Protein AF-A0A2N2R012-F1 (afdb_monomer_lite)

Foldseek 3Di:
DPPDPPDPDPQVVQQVLQVQLQVLQVLQLVLCVVDVVRHDQLQAQFSFDQVSSQRSHPDRDDPVFKDKHWDDRDGLNDPVQAQPKTWIWIDGNDDDIDIHIHGGHD

Structure (mmCIF, N/CA/C/O backbone):
data_AF-A0A2N2R012-F1
#
_entry.id   AF-A0A2N2R012-F1
#
loop_
_atom_site.group_PDB
_atom_site.id
_atom_site.type_symbol
_atom_site.label_atom_id
_atom_site.label_alt_id
_atom_site.label_comp_id
_atom_site.label_asym_id
_atom_site.label_entity_id
_atom_site.label_seq_id
_atom_site.pdbx_PDB_ins_code
_atom_site.Cartn_x
_atom_site.Cartn_y
_atom_site.Cartn_z
_atom_site.occupancy
_atom_site.B_iso_or_equiv
_atom_site.auth_seq_id
_atom_site.auth_comp_id
_atom_site.auth_asym_id
_atom_site.auth_atom_id
_atom_site.pdbx_PDB_model_num
ATOM 1 N N . MET A 1 1 ? -0.037 -21.278 35.387 1.00 36.69 1 MET A N 1
ATOM 2 C CA . MET A 1 1 ? -1.156 -20.466 34.862 1.00 36.69 1 MET A CA 1
ATOM 3 C C . MET A 1 1 ? -0.604 -19.687 33.679 1.00 36.69 1 MET A C 1
ATOM 5 O O . MET A 1 1 ? 0.320 -18.911 33.877 1.00 36.69 1 MET A O 1
ATOM 9 N N . LYS A 1 2 ? -1.034 -19.991 32.447 1.00 49.03 2 LYS A N 1
ATOM 10 C CA . LYS A 1 2 ? -0.561 -19.279 31.250 1.00 49.03 2 LYS A CA 1
ATOM 11 C C . LYS A 1 2 ? -1.046 -17.835 31.356 1.00 49.03 2 LYS A C 1
ATOM 13 O O . LYS A 1 2 ? -2.252 -17.618 31.430 1.00 49.03 2 LYS A O 1
ATOM 18 N N . ALA A 1 3 ? -0.121 -16.881 31.420 1.00 51.38 3 ALA A N 1
ATOM 19 C CA . ALA A 1 3 ? -0.454 -15.468 31.346 1.00 51.38 3 ALA A CA 1
ATOM 20 C C . ALA A 1 3 ? -1.126 -15.225 29.990 1.00 51.38 3 ALA A C 1
ATOM 22 O O . ALA A 1 3 ? -0.485 -15.249 28.943 1.00 51.38 3 ALA A O 1
ATOM 23 N N . MET A 1 4 ? -2.449 -15.094 30.006 1.00 55.28 4 MET A N 1
ATOM 24 C CA . MET A 1 4 ? -3.214 -14.655 28.853 1.00 55.28 4 MET A CA 1
ATOM 25 C C . MET A 1 4 ? -2.757 -13.226 28.565 1.00 55.28 4 MET A C 1
ATOM 27 O O . MET A 1 4 ? -2.900 -12.356 29.423 1.00 55.28 4 MET A O 1
ATOM 31 N N . GLN A 1 5 ? -2.141 -13.016 27.402 1.00 53.22 5 GLN A N 1
ATOM 32 C CA . GLN A 1 5 ? -1.641 -11.729 26.922 1.00 53.22 5 GLN A CA 1
ATOM 33 C C . GLN A 1 5 ? -2.843 -10.800 26.692 1.00 53.22 5 GLN A C 1
ATOM 35 O O . GLN A 1 5 ? -3.412 -10.704 25.607 1.00 53.22 5 GLN A O 1
ATOM 40 N N . LYS A 1 6 ? -3.329 -10.217 27.786 1.00 52.47 6 LYS A N 1
ATOM 41 C CA . LYS A 1 6 ? -4.534 -9.404 27.852 1.00 52.47 6 LYS A CA 1
ATOM 42 C C . LYS A 1 6 ? -4.157 -7.997 27.397 1.00 52.47 6 LYS A C 1
ATOM 44 O O . LYS A 1 6 ? -3.727 -7.185 28.203 1.00 52.47 6 LYS A O 1
ATOM 49 N N . GLY A 1 7 ? -4.318 -7.735 26.105 1.00 53.44 7 GLY A N 1
ATOM 50 C CA . GLY A 1 7 ? -4.288 -6.377 25.568 1.00 53.44 7 GLY A CA 1
ATOM 51 C C . GLY A 1 7 ? -3.013 -6.034 24.816 1.00 53.44 7 GLY A C 1
ATOM 52 O O . GLY A 1 7 ? -2.209 -5.242 25.282 1.00 53.44 7 GLY A O 1
ATOM 53 N N . PHE A 1 8 ? -2.900 -6.548 23.593 1.00 54.03 8 PHE A N 1
ATOM 54 C CA . PHE A 1 8 ? -2.467 -5.664 22.518 1.00 54.03 8 PHE A CA 1
ATOM 55 C C . PHE A 1 8 ? -3.647 -4.715 22.292 1.00 54.03 8 PHE A C 1
ATOM 57 O O . PHE A 1 8 ? -4.731 -5.154 21.897 1.00 54.03 8 PHE A O 1
ATOM 64 N N . THR A 1 9 ? -3.529 -3.466 22.729 1.00 57.94 9 THR A N 1
ATOM 65 C CA . THR A 1 9 ? -4.665 -2.538 22.662 1.00 57.94 9 THR A CA 1
ATOM 66 C C . THR A 1 9 ? -5.005 -2.273 21.189 1.00 57.94 9 THR A C 1
ATOM 68 O O . THR A 1 9 ? -4.110 -2.213 20.352 1.00 57.94 9 THR A O 1
ATOM 71 N N . LEU A 1 10 ? -6.289 -2.138 20.821 1.00 55.44 10 LEU A N 1
ATOM 72 C CA . LEU A 1 10 ? -6.694 -1.930 19.412 1.00 55.44 10 LEU A CA 1
ATOM 73 C C . LEU A 1 10 ? -5.962 -0.749 18.734 1.00 55.44 10 LEU A C 1
ATOM 75 O O . LEU A 1 10 ? -5.772 -0.759 17.519 1.00 55.44 10 LEU A O 1
ATOM 79 N N . ILE A 1 11 ? -5.546 0.242 19.531 1.00 60.81 11 ILE A N 1
ATOM 80 C CA . ILE A 1 11 ? -4.770 1.414 19.106 1.00 60.81 11 ILE A CA 1
ATOM 81 C C . ILE A 1 11 ? -3.352 1.030 18.653 1.00 60.81 11 ILE A C 1
ATOM 83 O O . ILE A 1 11 ? -2.841 1.622 17.709 1.00 60.81 11 ILE A O 1
ATOM 87 N N . GLU A 1 12 ? -2.719 0.023 19.253 1.00 70.00 12 GLU A N 1
ATOM 88 C CA . GLU A 1 12 ? -1.401 -0.441 18.798 1.00 70.00 12 GLU A CA 1
ATOM 89 C C . GLU A 1 12 ? -1.501 -1.194 17.466 1.00 70.00 12 GLU A C 1
ATOM 91 O O . GLU A 1 12 ? -0.621 -1.078 16.613 1.00 70.00 12 GLU A O 1
ATOM 96 N N . LEU A 1 13 ? -2.608 -1.905 17.229 1.00 84.19 13 LEU A N 1
ATOM 97 C CA . LEU A 1 13 ? -2.760 -2.731 16.031 1.00 84.19 13 LEU A CA 1
ATOM 98 C C . LEU A 1 13 ? -2.969 -1.927 14.749 1.00 84.19 13 LEU A C 1
ATOM 100 O O . LEU A 1 13 ? -2.408 -2.287 13.718 1.00 84.19 13 LEU A O 1
ATOM 104 N N . VAL A 1 14 ? -3.710 -0.820 14.796 1.00 91.81 14 VAL A N 1
ATOM 105 C CA . VAL A 1 14 ? -3.914 0.024 13.605 1.00 91.81 14 VAL A CA 1
ATOM 106 C C . VAL A 1 14 ? -2.601 0.649 13.110 1.00 91.81 14 VAL A C 1
ATOM 108 O O . VAL A 1 14 ? -2.353 0.675 11.905 1.00 91.81 14 VAL A O 1
ATOM 111 N N . VAL A 1 15 ? -1.723 1.081 14.024 1.00 91.44 15 VAL A N 1
ATOM 112 C CA . VAL A 1 15 ? -0.413 1.655 13.674 1.00 91.44 15 VAL A CA 1
ATOM 113 C C . VAL A 1 15 ? 0.505 0.585 13.086 1.00 91.44 15 VAL A C 1
ATOM 115 O O . VAL A 1 15 ? 1.189 0.844 12.098 1.00 91.44 15 VAL A O 1
ATOM 118 N N . VAL A 1 16 ? 0.477 -0.636 13.628 1.00 91.88 16 VAL A N 1
ATOM 119 C CA . VAL A 1 16 ? 1.243 -1.770 13.084 1.00 91.88 16 VAL A CA 1
ATOM 120 C C . VAL A 1 16 ? 0.769 -2.141 11.681 1.00 91.88 16 VAL A C 1
ATOM 122 O O . VAL A 1 16 ? 1.600 -2.350 10.801 1.00 91.88 16 VAL A O 1
ATOM 125 N N . ILE A 1 17 ? -0.545 -2.170 11.441 1.00 94.12 17 ILE A N 1
ATOM 126 C CA . ILE A 1 17 ? -1.101 -2.432 10.107 1.00 94.12 17 ILE A CA 1
ATOM 127 C C . ILE A 1 17 ? -0.643 -1.349 9.121 1.00 94.12 17 ILE A C 1
ATOM 129 O O . ILE A 1 17 ? -0.123 -1.670 8.052 1.00 94.12 17 ILE A O 1
ATOM 133 N N . ALA A 1 18 ? -0.780 -0.070 9.484 1.00 95.88 18 ALA A N 1
ATOM 134 C CA . A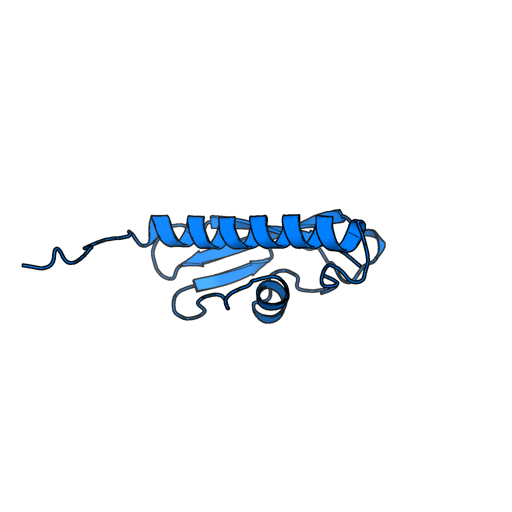LA A 1 18 ? -0.384 1.035 8.615 1.00 95.88 18 ALA A CA 1
ATOM 135 C C . ALA A 1 18 ? 1.132 1.060 8.331 1.00 95.88 18 ALA A C 1
ATOM 137 O O . ALA A 1 18 ? 1.563 1.286 7.195 1.00 95.88 18 ALA A O 1
ATOM 138 N N . GLY A 1 19 ? 1.951 0.769 9.346 1.00 95.94 19 GLY A N 1
ATOM 139 C CA . GLY A 1 19 ? 3.399 0.630 9.205 1.00 95.94 19 GLY A CA 1
ATOM 140 C C . GLY A 1 19 ? 3.794 -0.563 8.331 1.00 95.94 19 GLY A C 1
ATOM 141 O O . GLY A 1 19 ? 4.670 -0.433 7.477 1.00 95.94 19 GLY A O 1
ATOM 142 N N . GLY A 1 20 ? 3.107 -1.699 8.482 1.00 96.44 20 GLY A N 1
ATOM 143 C CA . GLY A 1 20 ? 3.300 -2.893 7.658 1.00 96.44 20 GLY A CA 1
ATOM 144 C C . GLY A 1 20 ? 3.033 -2.629 6.178 1.00 96.44 20 GLY A C 1
ATOM 145 O O . GLY A 1 20 ? 3.880 -2.946 5.345 1.00 96.44 20 GLY A O 1
ATOM 146 N N . ILE A 1 21 ? 1.917 -1.962 5.863 1.00 97.50 21 ILE A N 1
ATOM 147 C CA . ILE A 1 21 ? 1.583 -1.534 4.495 1.00 97.50 21 ILE A CA 1
ATOM 148 C C . ILE A 1 21 ? 2.685 -0.632 3.924 1.00 97.50 21 ILE A C 1
ATOM 150 O O . ILE A 1 21 ? 3.155 -0.851 2.808 1.00 97.50 21 ILE A O 1
ATOM 154 N N . SER A 1 22 ? 3.134 0.358 4.701 1.00 98.06 22 SER A N 1
ATOM 155 C CA . SER A 1 22 ? 4.142 1.323 4.241 1.00 98.06 22 SER A CA 1
ATOM 156 C C . SER A 1 22 ? 5.504 0.675 3.980 1.00 98.06 22 SER A C 1
ATOM 158 O O . SER A 1 22 ? 6.181 0.983 2.995 1.00 98.06 22 SER A O 1
ATOM 160 N N . SER A 1 23 ? 5.890 -0.268 4.840 1.00 97.88 23 SER A N 1
ATOM 161 C CA . SER A 1 23 ? 7.100 -1.071 4.675 1.00 97.88 23 SER A CA 1
ATOM 162 C C . SER A 1 23 ? 7.016 -1.945 3.422 1.00 97.88 23 SER A C 1
ATOM 164 O O . SER A 1 23 ? 7.901 -1.883 2.568 1.00 97.88 23 SER A O 1
ATOM 166 N N . ALA A 1 24 ? 5.914 -2.685 3.256 1.00 97.69 24 ALA A N 1
ATOM 167 C CA . ALA A 1 24 ? 5.678 -3.532 2.091 1.00 97.69 24 ALA A CA 1
ATOM 168 C C . ALA A 1 24 ? 5.745 -2.736 0.781 1.00 97.69 24 ALA A C 1
ATOM 170 O O . ALA A 1 24 ? 6.423 -3.151 -0.158 1.00 97.69 24 ALA A O 1
ATOM 171 N N . ALA A 1 25 ? 5.125 -1.555 0.736 1.00 97.75 25 ALA A N 1
ATOM 172 C CA . ALA A 1 25 ? 5.154 -0.695 -0.440 1.00 97.75 25 ALA A CA 1
ATOM 173 C C . ALA A 1 25 ? 6.563 -0.188 -0.770 1.00 97.75 25 ALA A C 1
ATOM 175 O O . ALA A 1 25 ? 6.967 -0.196 -1.932 1.00 97.75 25 ALA A O 1
ATOM 176 N N . THR A 1 26 ? 7.333 0.207 0.247 1.00 97.81 26 THR A N 1
ATOM 177 C CA . THR A 1 26 ? 8.709 0.690 0.064 1.00 97.81 26 THR A CA 1
ATOM 178 C C . THR A 1 26 ? 9.623 -0.421 -0.450 1.00 97.81 26 THR A C 1
ATOM 180 O O . THR A 1 26 ? 10.380 -0.216 -1.401 1.00 97.81 26 THR A O 1
ATOM 183 N N . VAL A 1 27 ? 9.520 -1.618 0.137 1.00 97.31 27 VAL A N 1
ATOM 184 C CA . VAL A 1 27 ? 10.277 -2.798 -0.300 1.00 97.31 27 VAL A CA 1
ATOM 185 C C . VAL A 1 27 ? 9.878 -3.199 -1.719 1.00 97.31 27 VAL A C 1
ATOM 187 O O . VAL A 1 27 ? 10.757 -3.435 -2.547 1.00 97.31 27 VAL A O 1
ATOM 190 N N . ASN A 1 28 ? 8.578 -3.219 -2.031 1.00 97.50 28 ASN A N 1
ATOM 191 C CA . ASN A 1 28 ? 8.083 -3.543 -3.367 1.00 97.50 28 ASN A CA 1
ATOM 192 C C . ASN A 1 28 ? 8.598 -2.557 -4.421 1.00 97.50 28 ASN A C 1
ATOM 194 O O . ASN A 1 28 ? 9.108 -2.983 -5.456 1.00 97.50 28 ASN A O 1
ATOM 198 N N . TYR A 1 29 ? 8.524 -1.252 -4.138 1.00 97.50 29 TYR A N 1
ATOM 199 C CA . TYR A 1 29 ? 9.059 -0.213 -5.016 1.00 97.50 29 TYR A CA 1
ATOM 200 C C . TYR A 1 29 ? 10.552 -0.431 -5.271 1.00 97.50 29 TYR A C 1
ATOM 202 O O . TYR A 1 29 ? 10.964 -0.570 -6.420 1.00 97.50 29 TYR A O 1
ATOM 210 N N . ALA A 1 30 ? 11.362 -0.541 -4.213 1.00 97.44 30 ALA A N 1
ATOM 211 C CA . ALA A 1 30 ? 12.803 -0.740 -4.346 1.00 97.44 30 ALA A CA 1
ATOM 212 C C . ALA A 1 30 ? 13.141 -2.004 -5.155 1.00 97.44 30 ALA A C 1
ATOM 214 O O . ALA A 1 30 ? 13.976 -1.960 -6.060 1.00 97.44 30 ALA A O 1
ATOM 215 N N . ALA A 1 31 ? 12.456 -3.117 -4.878 1.00 97.50 31 ALA A N 1
ATOM 216 C CA . ALA A 1 31 ? 12.667 -4.373 -5.583 1.00 97.50 31 ALA A CA 1
ATOM 217 C C . ALA A 1 31 ? 12.284 -4.267 -7.068 1.00 97.50 31 ALA A C 1
ATOM 219 O O . ALA A 1 31 ? 13.068 -4.653 -7.934 1.00 97.50 31 ALA A O 1
ATOM 220 N N . ARG A 1 32 ? 11.123 -3.677 -7.375 1.00 96.62 32 ARG A N 1
ATOM 221 C CA . ARG A 1 32 ? 10.642 -3.473 -8.747 1.00 96.62 32 ARG A CA 1
ATOM 222 C C . ARG A 1 32 ? 11.542 -2.522 -9.542 1.00 96.62 32 ARG A C 1
ATOM 224 O O . ARG A 1 32 ? 11.805 -2.780 -10.714 1.00 96.62 32 ARG A O 1
ATOM 231 N N . LYS A 1 33 ? 12.060 -1.453 -8.922 1.00 95.56 33 LYS A N 1
ATOM 232 C CA . LYS A 1 33 ? 13.015 -0.538 -9.575 1.00 95.56 33 LYS A CA 1
ATOM 233 C C . LYS A 1 33 ? 14.374 -1.188 -9.821 1.00 95.56 33 LYS A C 1
ATOM 235 O O . LYS A 1 33 ? 15.001 -0.875 -10.827 1.00 95.56 33 LYS A O 1
ATOM 240 N N . ALA A 1 34 ? 14.816 -2.096 -8.949 1.00 96.94 34 ALA A N 1
ATOM 241 C CA . ALA A 1 34 ? 16.019 -2.887 -9.196 1.00 96.94 34 ALA A CA 1
ATOM 242 C C . ALA A 1 34 ? 15.822 -3.862 -10.370 1.00 96.94 34 ALA A C 1
ATOM 244 O O . ALA A 1 34 ? 16.720 -4.050 -11.187 1.00 96.94 34 ALA A O 1
ATOM 245 N N . SER A 1 35 ? 14.643 -4.481 -10.471 1.00 95.69 35 SER A N 1
ATOM 246 C CA . SER A 1 35 ? 14.229 -5.276 -11.626 1.00 95.69 35 SER A CA 1
ATOM 247 C C . SER A 1 35 ? 12.716 -5.459 -11.640 1.00 95.69 35 SER A C 1
ATOM 249 O O . SER A 1 35 ? 12.123 -5.835 -10.627 1.00 95.69 35 SER A O 1
ATOM 251 N N . SER A 1 36 ? 12.099 -5.345 -12.818 1.00 92.62 36 SER A N 1
ATOM 252 C CA . SER A 1 36 ? 10.666 -5.603 -13.002 1.00 92.62 36 SER A CA 1
ATOM 253 C C . SER A 1 36 ? 10.240 -7.028 -12.605 1.00 92.62 36 SER A C 1
ATOM 255 O O . SER A 1 36 ? 9.062 -7.287 -12.412 1.00 92.62 36 SER A O 1
ATOM 257 N N . SER A 1 37 ? 11.179 -7.960 -12.423 1.00 94.75 37 SER A N 1
ATOM 258 C CA . SER A 1 37 ? 10.914 -9.333 -11.966 1.00 94.75 37 SER A CA 1
ATOM 259 C C . SER A 1 37 ? 10.945 -9.532 -10.443 1.00 94.75 37 SER A C 1
ATOM 261 O O . SER A 1 37 ? 10.606 -10.613 -9.966 1.00 94.75 37 SER A O 1
ATOM 263 N N . LYS A 1 38 ? 11.392 -8.534 -9.668 1.00 94.25 38 LYS A N 1
ATOM 264 C CA . LYS A 1 38 ? 11.634 -8.661 -8.217 1.00 94.25 38 LYS A CA 1
ATOM 265 C C . LYS A 1 38 ? 10.566 -7.999 -7.348 1.00 94.25 38 LYS A C 1
ATOM 267 O O . LYS A 1 38 ? 10.585 -8.183 -6.137 1.00 94.25 38 LYS A O 1
ATOM 272 N N . GLY A 1 39 ? 9.637 -7.276 -7.962 1.00 94.44 39 GLY A N 1
ATOM 273 C CA . GLY A 1 39 ? 8.478 -6.691 -7.302 1.00 94.44 39 GLY A CA 1
ATOM 274 C C . GLY A 1 39 ? 7.242 -6.762 -8.188 1.00 94.44 39 GLY A C 1
ATOM 275 O O . GLY A 1 39 ? 7.313 -7.085 -9.379 1.00 94.44 39 GLY A O 1
ATOM 276 N N . VAL A 1 40 ? 6.106 -6.436 -7.595 1.00 95.94 40 VAL A N 1
ATOM 277 C CA . VAL A 1 40 ? 4.798 -6.377 -8.239 1.00 95.94 40 VAL A CA 1
ATOM 278 C C . VAL A 1 40 ? 4.581 -4.969 -8.788 1.00 95.94 40 VAL A C 1
ATOM 280 O O . VAL A 1 40 ? 4.924 -3.985 -8.131 1.00 95.94 40 VAL A O 1
ATOM 283 N N . ALA A 1 41 ? 4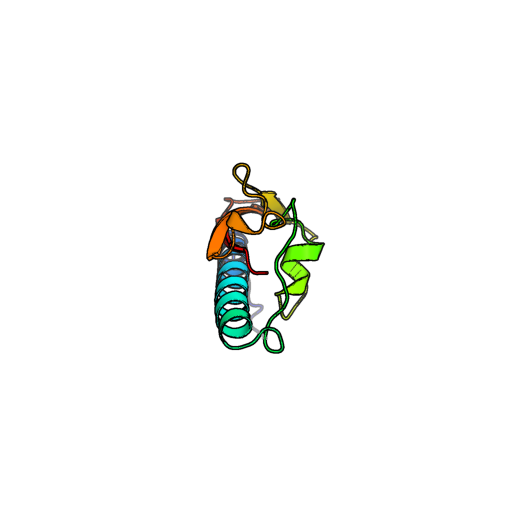.028 -4.865 -9.998 1.00 96.31 41 ALA A N 1
ATOM 284 C CA . ALA A 1 41 ? 3.545 -3.584 -10.505 1.00 96.31 41 ALA A CA 1
ATOM 285 C C . ALA A 1 41 ? 2.400 -3.102 -9.607 1.00 96.31 41 ALA A C 1
ATOM 287 O O . ALA A 1 41 ? 1.404 -3.800 -9.438 1.00 96.31 41 ALA A O 1
ATOM 288 N N . TYR A 1 42 ? 2.551 -1.921 -9.025 1.00 96.62 42 TYR A N 1
ATOM 289 C CA . TYR A 1 42 ? 1.534 -1.267 -8.219 1.00 96.62 42 TYR A CA 1
ATOM 290 C C . TYR A 1 42 ? 0.891 -0.153 -9.042 1.00 96.62 42 TYR A C 1
ATOM 292 O O . TYR A 1 42 ? 1.230 1.021 -8.890 1.00 96.62 42 TYR A O 1
ATOM 300 N N . ASN A 1 43 ? 0.004 -0.549 -9.959 1.00 95.50 43 ASN A N 1
ATOM 301 C CA . ASN A 1 43 ? -0.531 0.287 -11.035 1.00 95.50 43 ASN A CA 1
ATOM 302 C C . ASN A 1 43 ? -2.072 0.366 -11.045 1.00 95.50 43 ASN A C 1
ATOM 304 O O . ASN A 1 43 ? -2.716 0.176 -12.074 1.00 95.50 43 ASN A O 1
ATOM 308 N N . SER A 1 44 ? -2.674 0.648 -9.888 1.00 95.56 44 SER A N 1
ATOM 309 C CA . SER A 1 44 ? -4.134 0.750 -9.733 1.00 95.56 44 SER A CA 1
ATOM 310 C C . SER A 1 44 ? -4.616 2.195 -9.616 1.00 95.56 44 SER A C 1
ATOM 312 O O . SER A 1 44 ? -3.951 3.028 -8.997 1.00 95.56 44 SER A O 1
ATOM 314 N N . ALA A 1 45 ? -5.811 2.468 -10.147 1.00 95.25 45 ALA A N 1
ATOM 315 C CA . ALA A 1 45 ? -6.521 3.733 -9.950 1.00 95.25 45 ALA A CA 1
ATOM 316 C C . ALA A 1 45 ? -7.047 3.920 -8.521 1.00 95.25 45 ALA A C 1
ATOM 318 O O . ALA A 1 45 ? -7.316 5.041 -8.100 1.00 95.25 45 ALA A O 1
ATOM 319 N N . THR A 1 46 ? -7.142 2.831 -7.754 1.00 95.19 46 THR A N 1
ATOM 320 C CA . THR A 1 46 ? -7.544 2.836 -6.344 1.00 95.19 46 THR A CA 1
ATOM 321 C C . THR A 1 46 ? -6.475 2.148 -5.491 1.00 95.19 46 THR A C 1
ATOM 323 O O . THR A 1 46 ? -6.707 1.057 -4.963 1.00 95.19 46 THR A O 1
ATOM 326 N N . PRO A 1 47 ? -5.286 2.759 -5.326 1.00 95.50 47 PRO A N 1
ATOM 327 C CA . PRO A 1 47 ? -4.122 2.142 -4.683 1.00 95.50 47 PRO A CA 1
ATOM 328 C C . PRO A 1 47 ? -4.312 1.744 -3.214 1.00 95.50 47 PRO A C 1
ATOM 330 O O . PRO A 1 47 ? -3.450 1.073 -2.662 1.00 95.50 47 PRO A O 1
ATOM 333 N N . CYS A 1 48 ? -5.400 2.141 -2.558 1.00 96.88 48 CYS A N 1
ATOM 334 C CA . CYS A 1 48 ? -5.700 1.756 -1.176 1.00 96.88 48 CYS A CA 1
ATOM 335 C C . CYS A 1 48 ? -6.798 0.687 -1.068 1.00 96.88 48 CYS A C 1
ATOM 337 O O . CYS A 1 48 ? -7.280 0.415 0.032 1.00 96.88 48 CYS A O 1
ATOM 339 N N . GLY A 1 49 ? -7.207 0.093 -2.195 1.00 95.00 49 GLY A N 1
ATOM 340 C CA . GLY A 1 49 ? -8.090 -1.068 -2.212 1.00 95.00 49 GLY A CA 1
ATOM 341 C C . GLY A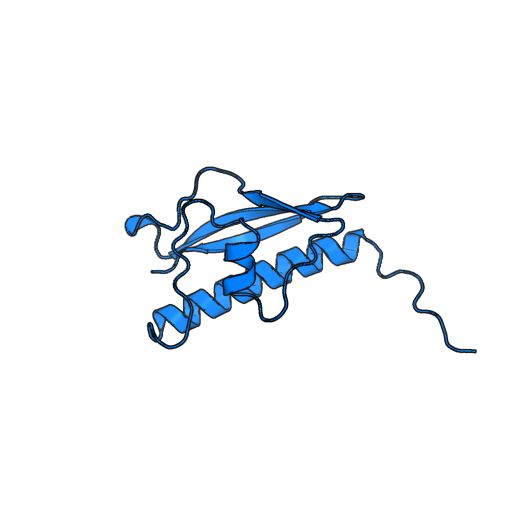 1 49 ? -7.428 -2.276 -1.548 1.00 95.00 49 GLY A C 1
ATOM 342 O O . GLY A 1 49 ? -6.222 -2.481 -1.661 1.00 95.00 49 GLY A O 1
ATOM 343 N N . THR A 1 50 ? -8.209 -3.097 -0.848 1.00 94.31 50 THR A N 1
ATOM 344 C CA . THR A 1 50 ? -7.685 -4.269 -0.127 1.00 94.31 50 THR A CA 1
ATOM 345 C C . THR A 1 50 ? -7.040 -5.290 -1.055 1.00 94.31 50 THR A C 1
ATOM 347 O O . THR A 1 50 ? -6.023 -5.865 -0.685 1.00 94.31 50 THR A O 1
ATOM 350 N N . THR A 1 51 ? -7.588 -5.499 -2.253 1.00 94.31 51 THR A N 1
ATOM 351 C CA . THR A 1 51 ? -6.988 -6.358 -3.288 1.00 94.31 51 THR A CA 1
ATOM 352 C C . THR A 1 51 ? -5.571 -5.893 -3.627 1.00 94.31 51 THR A C 1
ATOM 354 O O . THR A 1 51 ? -4.635 -6.691 -3.623 1.00 94.31 51 THR A O 1
ATOM 357 N N . GLU A 1 52 ? -5.401 -4.585 -3.795 1.00 95.88 52 GLU A N 1
ATOM 358 C CA . GLU A 1 52 ? -4.151 -3.989 -4.250 1.00 95.88 52 GLU A CA 1
ATOM 359 C C . GLU A 1 52 ? -3.131 -4.008 -3.130 1.00 95.88 52 GLU A C 1
ATOM 361 O O . GLU A 1 52 ? -2.021 -4.499 -3.314 1.00 95.88 52 GLU A O 1
ATOM 366 N N . LEU A 1 53 ? -3.535 -3.586 -1.933 1.00 96.38 53 LEU A N 1
ATOM 367 C CA . LEU A 1 53 ? -2.698 -3.671 -0.746 1.00 96.38 53 LEU A CA 1
ATO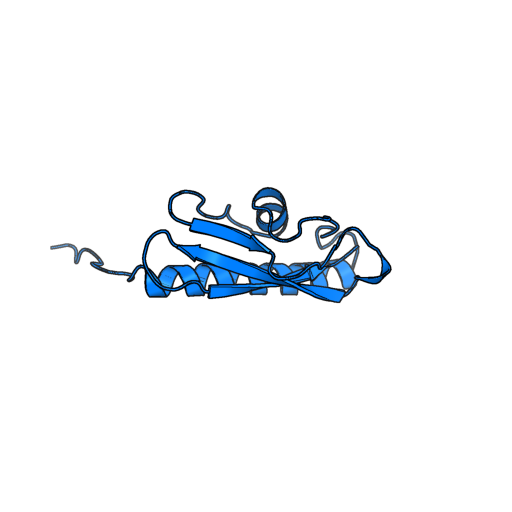M 368 C C . LEU A 1 53 ? -2.251 -5.118 -0.491 1.00 96.38 53 LEU A C 1
ATOM 370 O O . LEU A 1 53 ? -1.082 -5.360 -0.207 1.00 96.38 53 LEU A O 1
ATOM 374 N N . ASN A 1 54 ? -3.136 -6.101 -0.670 1.00 96.12 54 ASN A N 1
ATOM 375 C CA . ASN A 1 54 ? -2.790 -7.513 -0.512 1.00 96.12 54 ASN A CA 1
ATOM 376 C C . ASN A 1 54 ? -1.839 -8.042 -1.596 1.00 96.12 54 ASN A C 1
ATOM 378 O O . ASN A 1 54 ? -1.193 -9.058 -1.361 1.00 96.12 54 ASN A O 1
ATOM 382 N N . SER A 1 55 ? -1.698 -7.368 -2.743 1.00 95.81 55 SER A N 1
ATOM 383 C CA . SER A 1 55 ? -0.748 -7.776 -3.791 1.00 95.81 55 SER A CA 1
ATOM 384 C C . SER A 1 55 ? 0.721 -7.575 -3.393 1.00 95.81 55 SER A C 1
ATOM 386 O O . SER A 1 55 ? 1.597 -8.261 -3.913 1.00 95.81 55 SER A O 1
ATOM 388 N N . ILE A 1 56 ? 0.989 -6.660 -2.453 1.00 95.56 56 ILE A N 1
ATOM 389 C CA . ILE A 1 56 ? 2.339 -6.342 -1.956 1.00 95.56 56 ILE A CA 1
ATOM 390 C C . ILE A 1 56 ? 2.592 -6.847 -0.532 1.00 95.56 56 ILE A C 1
ATOM 392 O O . ILE A 1 56 ? 3.727 -6.828 -0.057 1.00 95.56 56 ILE A O 1
ATOM 396 N N . MET A 1 57 ? 1.550 -7.301 0.164 1.00 95.06 57 MET A N 1
ATOM 397 C CA . MET A 1 57 ? 1.641 -7.811 1.529 1.00 95.06 57 MET A CA 1
ATOM 398 C C . MET A 1 57 ? 1.962 -9.310 1.536 1.00 95.06 57 MET A C 1
ATOM 400 O O . MET A 1 57 ? 1.441 -10.080 0.738 1.00 95.06 57 MET A O 1
ATOM 404 N N . GLN A 1 58 ? 2.779 -9.753 2.495 1.00 91.12 58 GLN A N 1
ATOM 405 C CA . GLN A 1 58 ? 3.075 -11.185 2.677 1.00 91.12 58 GLN A CA 1
ATOM 406 C C . GLN A 1 58 ? 1.919 -11.958 3.323 1.00 91.12 58 GLN A C 1
ATOM 408 O O . GLN A 1 58 ? 1.803 -13.170 3.160 1.00 91.12 58 GLN A O 1
ATOM 413 N N . THR A 1 59 ? 1.087 -11.261 4.095 1.00 90.19 59 THR A N 1
ATOM 414 C CA . THR A 1 59 ? -0.112 -11.809 4.731 1.00 90.19 59 THR A CA 1
ATOM 415 C C . THR A 1 59 ? -1.298 -10.904 4.416 1.00 90.19 59 THR A C 1
ATOM 417 O O . THR A 1 59 ? -1.135 -9.681 4.442 1.00 90.19 59 THR A O 1
ATOM 420 N N . PRO A 1 60 ? -2.481 -11.467 4.108 1.00 92.31 60 PRO A N 1
ATOM 421 C CA . PRO A 1 60 ? -3.656 -10.660 3.821 1.00 92.31 60 PRO A CA 1
ATOM 422 C C . PRO A 1 60 ? -4.017 -9.739 4.986 1.00 92.31 60 PRO A C 1
ATOM 424 O O . PRO A 1 60 ? -3.965 -10.135 6.153 1.00 92.31 60 PRO A O 1
ATOM 427 N N . LEU A 1 61 ? -4.425 -8.518 4.660 1.00 92.12 61 LEU A N 1
ATOM 428 C CA . LEU A 1 61 ? -4.894 -7.546 5.633 1.00 92.12 61 LEU A CA 1
ATOM 429 C C . LEU A 1 61 ? -6.173 -8.031 6.334 1.00 92.12 61 LEU A C 1
ATOM 431 O O . LEU A 1 61 ? -7.063 -8.591 5.685 1.00 92.12 61 LEU A O 1
ATOM 435 N N . PRO A 1 62 ? -6.316 -7.774 7.646 1.00 89.56 62 PRO A N 1
ATOM 436 C CA . PRO A 1 62 ? -7.547 -8.076 8.359 1.00 89.56 62 PRO A CA 1
ATOM 437 C C . PRO A 1 62 ? -8.664 -7.145 7.875 1.00 89.56 62 PRO A C 1
ATOM 439 O O . PRO A 1 62 ? -8.609 -5.935 8.075 1.00 89.56 62 PRO A O 1
ATOM 442 N N . THR A 1 63 ? -9.695 -7.707 7.247 1.00 85.31 63 THR A N 1
ATOM 443 C CA . THR A 1 63 ? -10.884 -6.954 6.803 1.00 85.31 63 THR A CA 1
ATOM 444 C C . THR A 1 63 ? -11.959 -6.878 7.886 1.00 85.31 63 THR A C 1
ATOM 446 O O . THR A 1 63 ? -12.734 -5.926 7.945 1.00 85.31 63 THR A O 1
ATOM 449 N N . SER A 1 64 ? -11.982 -7.846 8.802 1.00 88.94 64 SER A N 1
ATOM 450 C CA . SER A 1 64 ? -12.840 -7.795 9.982 1.00 88.94 64 SER A CA 1
ATOM 451 C C . SER A 1 64 ? -12.318 -6.748 10.963 1.00 88.94 64 SER A C 1
ATOM 453 O O . SER A 1 64 ? -11.312 -6.959 11.637 1.00 88.94 64 SER A O 1
ATOM 455 N N . GLY A 1 65 ? -13.025 -5.623 11.062 1.00 89.56 65 GLY A N 1
ATOM 456 C CA . GLY A 1 65 ? -12.747 -4.583 12.054 1.00 89.56 65 GLY A CA 1
ATOM 457 C C . GLY A 1 65 ? -11.916 -3.401 11.556 1.00 89.56 65 GLY A C 1
ATOM 458 O O . GLY A 1 65 ? -11.695 -2.486 12.352 1.00 89.56 65 GLY A O 1
ATOM 459 N N . TYR A 1 66 ? -11.521 -3.387 10.277 1.00 93.06 66 TYR A N 1
ATOM 460 C CA . TYR A 1 66 ? -10.750 -2.310 9.652 1.00 93.06 66 TYR A CA 1
ATOM 461 C C . TYR A 1 66 ? -11.275 -1.987 8.255 1.00 93.06 66 TYR A C 1
ATOM 463 O O . TYR A 1 66 ? -11.653 -2.879 7.497 1.00 93.06 66 TYR A O 1
ATOM 471 N N . THR A 1 67 ? -11.243 -0.709 7.893 1.00 95.62 67 THR A N 1
ATOM 472 C CA . THR A 1 67 ? -11.472 -0.246 6.524 1.00 95.62 67 THR A CA 1
ATOM 473 C C . THR A 1 67 ? -10.240 0.475 6.007 1.00 95.62 67 THR A C 1
ATOM 475 O O . THR A 1 67 ? -9.580 1.199 6.755 1.00 95.62 67 THR A O 1
ATOM 478 N N . PHE A 1 68 ? -9.972 0.311 4.718 1.00 96.00 68 PHE A N 1
ATOM 479 C CA . PHE A 1 68 ? -8.847 0.920 4.024 1.00 96.00 68 PHE A CA 1
ATOM 480 C C . PHE A 1 68 ? -9.410 1.855 2.969 1.00 96.00 68 PHE A C 1
ATOM 482 O O . PHE A 1 68 ? -10.226 1.444 2.145 1.00 96.00 68 PHE A O 1
ATOM 489 N N . ALA A 1 69 ? -9.021 3.119 3.033 1.00 95.31 69 ALA A N 1
ATOM 490 C CA . ALA A 1 69 ? -9.504 4.130 2.113 1.00 95.31 69 ALA A CA 1
ATOM 491 C C . ALA A 1 69 ? -8.346 4.995 1.654 1.00 95.31 69 ALA A C 1
ATOM 493 O O . ALA A 1 69 ? -7.404 5.254 2.399 1.00 95.31 69 ALA A O 1
ATOM 494 N N . GLN A 1 70 ? -8.426 5.456 0.419 1.00 95.56 70 GLN A N 1
ATOM 495 C CA . GLN A 1 70 ? -7.471 6.416 -0.082 1.00 95.56 70 GLN A CA 1
ATOM 496 C C . GLN A 1 70 ? -7.779 7.812 0.447 1.00 95.56 70 GLN A C 1
ATOM 498 O O . GLN A 1 70 ? -8.931 8.238 0.479 1.00 95.56 70 GLN A O 1
ATOM 503 N N . SER A 1 71 ? -6.726 8.530 0.817 1.00 93.06 71 SER A N 1
ATOM 504 C CA . SER A 1 71 ? -6.765 9.967 1.033 1.00 93.06 71 SER A CA 1
ATOM 505 C C . SER A 1 71 ? -6.227 10.676 -0.212 1.00 93.06 71 SER A C 1
ATOM 507 O O . SER A 1 71 ? -5.147 10.349 -0.712 1.00 93.06 71 SER A O 1
ATOM 509 N N . GLY A 1 72 ? -6.989 11.637 -0.734 1.00 91.00 72 GLY A N 1
ATOM 510 C CA . GLY A 1 72 ? -6.661 12.357 -1.968 1.00 91.00 72 GLY A CA 1
ATOM 511 C C . GLY A 1 72 ? -7.013 11.593 -3.252 1.00 91.00 72 GLY A C 1
ATOM 512 O O . GLY A 1 72 ? -7.856 10.702 -3.247 1.00 91.00 72 GLY A O 1
ATOM 513 N N . THR A 1 73 ? -6.379 11.977 -4.364 1.00 92.06 73 THR A N 1
ATOM 514 C CA . THR A 1 73 ? -6.746 11.563 -5.737 1.00 92.06 73 THR A CA 1
ATOM 515 C C . THR A 1 73 ? -5.619 10.846 -6.494 1.00 92.06 73 THR A C 1
ATOM 517 O O . THR A 1 73 ? -5.605 10.826 -7.722 1.00 92.06 73 THR A O 1
ATOM 520 N N . MET A 1 74 ? -4.629 10.298 -5.785 1.00 95.31 74 MET A N 1
ATOM 521 C CA . MET A 1 74 ? -3.479 9.636 -6.411 1.00 95.31 74 MET A CA 1
ATOM 522 C C . MET A 1 74 ? -3.879 8.379 -7.202 1.00 95.31 74 MET A C 1
ATOM 524 O O . MET A 1 74 ? -4.325 7.393 -6.632 1.00 95.31 74 MET A O 1
ATOM 528 N N . ASP A 1 75 ? -3.651 8.383 -8.507 1.00 95.81 75 ASP A N 1
ATOM 529 C CA . ASP A 1 75 ? -3.926 7.242 -9.380 1.00 95.81 75 ASP A CA 1
ATOM 530 C C . ASP A 1 75 ? -2.602 6.575 -9.780 1.00 95.81 75 ASP A C 1
ATOM 532 O O . ASP A 1 75 ? -1.816 7.150 -10.534 1.00 95.81 75 ASP A O 1
ATOM 536 N N . CYS A 1 76 ? -2.330 5.368 -9.281 1.00 96.56 76 CYS A N 1
ATOM 537 C CA . CYS A 1 76 ? -1.107 4.653 -9.632 1.00 96.56 76 CYS A CA 1
ATOM 538 C C . CYS A 1 76 ? -1.169 3.976 -11.007 1.00 96.56 76 CYS A C 1
ATOM 540 O O . CYS A 1 76 ? -0.138 3.515 -11.478 1.00 96.56 76 CYS A O 1
ATOM 542 N N . SER A 1 77 ? -2.317 3.914 -11.684 1.00 96.19 77 SER A N 1
ATOM 543 C CA . SER A 1 77 ? -2.397 3.436 -13.073 1.00 96.19 77 SER A CA 1
ATOM 544 C C . SER A 1 77 ? -1.807 4.436 -14.077 1.00 96.19 77 SER A C 1
ATOM 546 O O . SER A 1 77 ? -1.436 4.069 -15.191 1.00 96.19 77 SER A O 1
ATOM 548 N N . VAL A 1 78 ? -1.645 5.699 -13.673 1.00 96.56 78 VAL A N 1
ATOM 549 C CA . VAL A 1 78 ? -1.007 6.736 -14.487 1.00 96.56 78 VAL A CA 1
ATOM 550 C C . VAL A 1 78 ? 0.515 6.606 -14.406 1.00 96.56 78 VAL A C 1
ATOM 552 O O . VAL A 1 78 ? 1.115 6.834 -13.357 1.00 96.56 78 VAL A O 1
ATOM 555 N N . ALA A 1 79 ? 1.167 6.327 -15.537 1.00 94.25 79 ALA A N 1
ATOM 556 C CA . ALA A 1 79 ? 2.619 6.128 -15.599 1.00 94.25 79 ALA A CA 1
ATOM 557 C C . ALA A 1 79 ? 3.442 7.324 -15.073 1.00 94.25 79 ALA A C 1
ATOM 559 O O . ALA A 1 79 ? 4.502 7.134 -14.483 1.00 94.25 79 ALA A O 1
ATOM 560 N N . SER A 1 80 ? 2.947 8.559 -15.225 1.00 96.31 80 SER A N 1
ATOM 561 C CA . SER A 1 80 ? 3.596 9.766 -14.684 1.00 96.31 80 SER A CA 1
ATOM 562 C C . SER A 1 80 ? 3.643 9.815 -13.152 1.00 96.31 80 SER A C 1
ATOM 564 O O . SER A 1 80 ? 4.387 10.621 -12.594 1.00 96.31 80 SER A O 1
ATOM 566 N N . ASN A 1 81 ? 2.872 8.961 -12.476 1.00 96.38 81 ASN A N 1
ATOM 567 C CA . ASN A 1 81 ? 2.864 8.843 -11.025 1.00 96.38 81 ASN A CA 1
ATOM 568 C C . ASN A 1 81 ? 3.858 7.790 -10.504 1.00 96.38 81 ASN A C 1
ATOM 570 O O . ASN A 1 81 ? 3.905 7.586 -9.296 1.00 96.38 81 ASN A O 1
ATOM 574 N N . ASP A 1 82 ? 4.680 7.148 -11.350 1.00 95.75 82 ASP A N 1
ATOM 575 C CA . ASP A 1 82 ? 5.752 6.242 -10.892 1.00 95.75 82 ASP A CA 1
ATOM 576 C C . ASP A 1 82 ? 6.640 6.919 -9.829 1.00 95.75 82 ASP A C 1
ATOM 578 O O . ASP A 1 82 ? 7.102 8.052 -9.996 1.00 95.75 82 ASP A O 1
ATOM 582 N N . GLY A 1 83 ? 6.835 6.244 -8.694 1.00 95.69 83 GLY A N 1
ATOM 583 C CA . GLY A 1 83 ? 7.579 6.770 -7.547 1.00 95.69 83 GLY A CA 1
ATOM 584 C C . GLY A 1 83 ? 6.841 7.825 -6.712 1.00 95.69 83 GLY A C 1
ATOM 585 O O . GLY A 1 83 ? 7.406 8.325 -5.737 1.00 95.69 83 GLY A O 1
ATOM 586 N N . LYS A 1 84 ? 5.592 8.178 -7.045 1.00 97.38 84 LYS A N 1
ATOM 587 C CA . LYS A 1 84 ? 4.741 9.030 -6.202 1.00 97.38 84 LYS A CA 1
ATOM 588 C C . LYS A 1 84 ? 4.042 8.210 -5.125 1.00 97.38 84 LYS A C 1
ATOM 590 O O . LYS A 1 84 ? 3.775 7.022 -5.284 1.00 97.38 84 LYS A O 1
ATOM 595 N N . ALA A 1 85 ? 3.759 8.877 -4.014 1.00 96.69 85 ALA A N 1
ATOM 596 C CA . ALA A 1 85 ? 3.136 8.282 -2.848 1.00 96.69 85 ALA A CA 1
ATOM 597 C C . ALA A 1 85 ? 1.619 8.526 -2.845 1.00 96.69 85 ALA A C 1
ATOM 599 O O . ALA A 1 85 ? 1.182 9.673 -2.932 1.00 96.69 85 ALA A O 1
ATOM 600 N N . ALA A 1 86 ? 0.827 7.466 -2.677 1.00 97.25 86 ALA A N 1
ATOM 601 C CA . ALA A 1 86 ? -0.574 7.559 -2.281 1.00 97.25 86 ALA A CA 1
ATOM 602 C C . ALA A 1 86 ? -0.691 7.363 -0.763 1.00 97.25 86 ALA A C 1
ATOM 604 O O . ALA A 1 86 ? -0.051 6.481 -0.186 1.00 97.25 86 ALA A O 1
ATOM 605 N N . SER A 1 87 ? -1.528 8.166 -0.110 1.00 97.31 87 SER A N 1
ATOM 606 C CA . SER A 1 87 ? -1.825 8.008 1.314 1.00 97.31 87 SER A CA 1
ATOM 607 C C . SER A 1 87 ? -3.075 7.155 1.498 1.00 97.31 87 SER A C 1
ATOM 609 O O . SER A 1 87 ? -4.128 7.465 0.946 1.00 97.31 87 SER A O 1
ATOM 611 N N . CYS A 1 88 ? -2.971 6.104 2.304 1.00 97.69 88 CYS A N 1
ATOM 612 C CA . CYS A 1 88 ? -4.070 5.213 2.649 1.00 97.69 88 CYS A CA 1
ATOM 613 C C . CYS A 1 88 ? -4.410 5.362 4.130 1.00 97.69 88 CYS A C 1
ATOM 615 O O . CYS A 1 88 ? -3.563 5.151 4.994 1.00 97.69 88 CYS A O 1
ATOM 617 N N . THR A 1 89 ? -5.650 5.700 4.450 1.00 97.12 89 THR A N 1
ATOM 618 C CA . THR A 1 89 ? -6.145 5.731 5.823 1.00 97.12 89 THR A CA 1
ATOM 619 C C . THR A 1 89 ? -6.645 4.346 6.220 1.00 97.12 89 THR A C 1
ATOM 621 O O . THR A 1 89 ? -7.505 3.764 5.557 1.00 97.12 89 THR A O 1
ATOM 624 N N . VAL A 1 90 ? -6.101 3.829 7.319 1.00 96.00 90 VAL A N 1
ATOM 625 C CA . VAL A 1 90 ? -6.548 2.613 7.996 1.00 96.00 90 VAL A CA 1
ATOM 626 C C . VAL A 1 90 ? -7.448 3.035 9.148 1.00 96.00 90 VAL A C 1
ATOM 628 O O . VAL A 1 90 ? -6.977 3.589 10.143 1.00 96.00 90 VAL A O 1
ATOM 631 N N . THR A 1 91 ? -8.744 2.771 9.025 1.00 95.00 91 THR A N 1
ATOM 632 C CA . THR A 1 91 ? -9.734 3.141 10.040 1.00 95.00 91 THR A CA 1
ATOM 633 C C . THR A 1 91 ? -10.195 1.889 10.779 1.00 95.00 91 THR A C 1
ATOM 635 O O . THR A 1 91 ? -10.796 1.009 10.158 1.00 95.00 91 THR A O 1
ATOM 638 N N . PRO A 1 92 ? -9.932 1.767 12.089 1.00 93.50 92 PRO A N 1
ATOM 639 C CA . PRO A 1 92 ? -10.473 0.682 12.886 1.00 93.50 92 PRO A CA 1
ATOM 640 C C . PRO A 1 92 ? -11.941 0.962 13.228 1.00 93.50 92 PRO A C 1
ATOM 642 O O . PRO A 1 92 ? -12.368 2.106 13.349 1.00 93.50 92 PRO A O 1
ATOM 645 N N . THR A 1 93 ? -12.711 -0.091 13.485 1.00 90.12 93 THR A N 1
ATOM 646 C CA . THR A 1 93 ? -14.090 0.027 14.005 1.00 90.12 93 THR A CA 1
ATOM 647 C C . THR A 1 93 ? -14.166 0.692 15.381 1.00 90.12 93 THR A C 1
ATOM 649 O O . THR A 1 93 ? -15.217 1.200 15.767 1.00 90.12 93 THR A O 1
ATOM 652 N N . LYS A 1 94 ? -13.062 0.683 16.139 1.00 84.56 94 LYS A N 1
ATOM 653 C CA . LYS A 1 94 ? -12.908 1.378 17.420 1.00 84.56 94 LYS A CA 1
ATOM 654 C C . LYS A 1 94 ? -11.490 1.932 17.534 1.00 84.56 94 LYS A C 1
ATOM 656 O O . LYS A 1 94 ? -10.531 1.196 17.313 1.00 84.56 94 LYS A O 1
ATOM 661 N N . GLY A 1 95 ? -11.365 3.185 17.961 1.00 8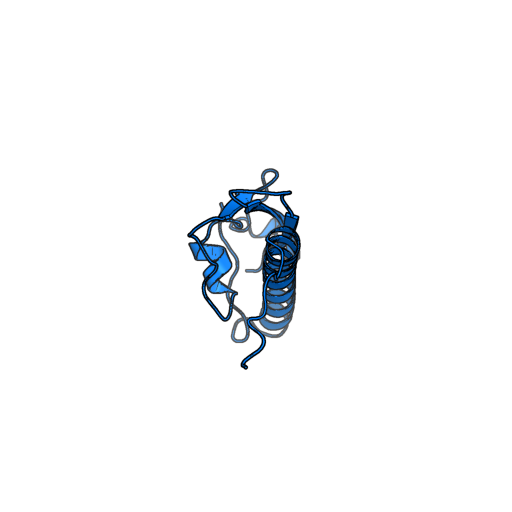4.62 95 GLY A N 1
ATOM 662 C CA . GLY A 1 95 ? -10.078 3.856 18.164 1.00 84.62 95 GLY A CA 1
ATOM 663 C C . GLY A 1 95 ? -9.753 4.870 17.069 1.00 84.62 95 GLY A C 1
ATOM 664 O O . GLY A 1 95 ? -10.640 5.332 16.354 1.00 84.62 95 GLY A O 1
ATOM 665 N N . THR A 1 96 ? -8.477 5.236 16.976 1.00 91.06 96 THR A N 1
ATOM 666 C CA . THR A 1 96 ? -7.985 6.286 16.074 1.00 91.06 96 THR A CA 1
ATOM 667 C C . THR A 1 96 ? -7.490 5.681 14.767 1.00 91.06 96 THR A C 1
ATOM 669 O O . THR A 1 96 ? -6.845 4.637 14.775 1.00 91.06 96 THR A O 1
ATOM 672 N N . ALA A 1 97 ? -7.775 6.334 13.642 1.00 94.38 97 ALA A N 1
ATOM 673 C CA . ALA A 1 97 ? -7.225 5.932 12.353 1.00 94.38 97 ALA A CA 1
ATOM 674 C C . ALA A 1 97 ? -5.704 6.159 12.287 1.00 94.38 97 ALA A C 1
ATOM 676 O O . ALA A 1 97 ? -5.166 7.041 12.957 1.00 94.38 97 ALA A O 1
ATOM 677 N N . ALA A 1 98 ? -5.024 5.389 11.443 1.00 95.75 98 ALA A N 1
ATOM 678 C CA . ALA A 1 98 ? -3.615 5.591 11.116 1.00 95.75 98 ALA A CA 1
ATOM 679 C C . ALA A 1 98 ? -3.440 5.765 9.605 1.00 95.75 98 ALA A C 1
ATOM 681 O O . ALA A 1 98 ? -4.254 5.283 8.817 1.00 95.75 98 ALA A O 1
ATOM 682 N N . THR A 1 99 ? -2.366 6.435 9.198 1.00 96.69 99 THR A N 1
ATOM 683 C CA . THR A 1 99 ? -2.049 6.642 7.781 1.00 96.69 99 THR A CA 1
ATOM 684 C C . THR A 1 99 ? -0.908 5.728 7.369 1.00 96.69 99 THR A C 1
ATOM 686 O O . THR A 1 99 ? 0.147 5.714 8.000 1.00 96.69 99 THR A O 1
ATOM 689 N N . ALA A 1 100 ? -1.128 4.982 6.295 1.00 97.44 100 ALA A N 1
ATOM 690 C CA . ALA A 1 100 ? -0.119 4.251 5.556 1.00 97.44 100 ALA A CA 1
ATOM 691 C C . ALA A 1 100 ? 0.232 4.998 4.267 1.00 97.44 100 ALA A C 1
ATOM 693 O O . ALA A 1 100 ? -0.579 5.758 3.731 1.00 97.44 100 ALA A O 1
ATOM 694 N N . THR A 1 101 ? 1.417 4.728 3.737 1.00 97.56 101 THR A N 1
ATOM 695 C CA . THR A 1 101 ? 1.867 5.274 2.459 1.00 97.56 101 THR A CA 1
ATOM 696 C C . THR A 1 101 ? 2.186 4.138 1.509 1.00 97.56 101 THR A C 1
ATOM 698 O O . THR A 1 101 ? 2.988 3.272 1.838 1.00 97.56 101 THR A O 1
ATOM 701 N N . VAL A 1 102 ? 1.603 4.158 0.316 1.00 97.69 102 VAL A N 1
ATOM 702 C CA . VAL A 1 102 ? 1.978 3.247 -0.770 1.00 97.69 102 VAL A CA 1
ATOM 703 C C . VAL A 1 102 ? 2.652 4.022 -1.888 1.00 97.69 102 VAL A C 1
ATOM 705 O O . VAL A 1 102 ? 2.351 5.194 -2.095 1.00 97.69 102 VAL A O 1
ATOM 708 N N . ILE A 1 103 ? 3.588 3.392 -2.591 1.00 97.88 103 ILE A N 1
ATOM 709 C CA . ILE A 1 103 ? 4.361 4.029 -3.659 1.00 97.88 103 ILE A CA 1
ATOM 710 C C . ILE A 1 103 ? 3.929 3.399 -4.976 1.00 97.88 103 ILE A C 1
ATOM 712 O O . ILE A 1 103 ? 4.007 2.180 -5.133 1.00 97.88 103 ILE A O 1
ATOM 716 N N . CYS A 1 104 ? 3.464 4.224 -5.909 1.00 97.44 104 CYS A N 1
ATOM 717 C CA . CYS A 1 104 ? 3.114 3.770 -7.245 1.00 97.44 104 CYS A CA 1
ATOM 718 C C . CYS A 1 104 ? 4.362 3.231 -7.949 1.00 97.44 104 CYS A C 1
ATOM 720 O O . CYS A 1 104 ? 5.425 3.860 -7.903 1.00 97.44 104 CYS A O 1
ATOM 722 N N . VAL A 1 105 ? 4.232 2.084 -8.613 1.00 96.50 105 VAL A N 1
ATOM 723 C CA . VAL A 1 105 ? 5.336 1.507 -9.381 1.00 96.50 105 VAL A CA 1
ATOM 724 C C . VAL A 1 105 ? 4.828 0.756 -10.601 1.00 96.50 105 VAL A C 1
ATOM 726 O O . VAL A 1 105 ? 3.943 -0.085 -10.472 1.00 96.50 105 VAL A O 1
ATOM 729 N N . GLN A 1 106 ? 5.366 1.057 -11.781 1.00 90.50 106 GLN A N 1
ATOM 730 C CA . GLN A 1 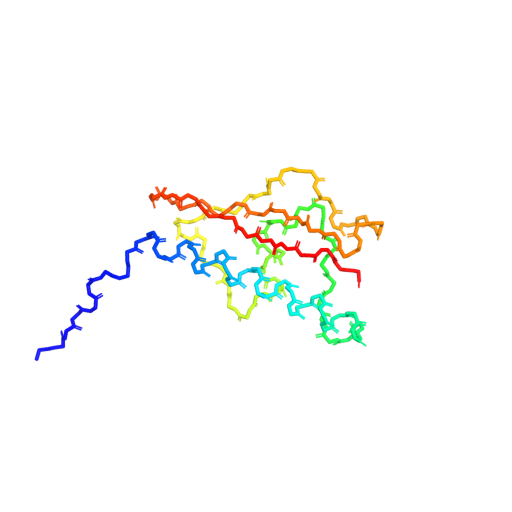106 ? 4.998 0.364 -13.028 1.00 90.50 106 GLN A CA 1
ATOM 731 C C . GLN A 1 106 ? 5.807 -0.937 -13.244 1.00 90.50 106 GLN A C 1
ATOM 733 O O . GLN A 1 106 ? 6.963 -1.052 -12.771 1.00 90.50 106 GLN A O 1
#

Sequence (106 aa):
MKAMQKGFTLIELVVVIAGGISSAATVNYAARKASSSKGVAYNSATPCGTTELNSIMQTPLPTSGYTFAQSGTMDCSVASNDGKAASCTVTPTKGTAATATVICVQ

pLDDT: mean 90.16, std 13.43, range [36.69, 98.06]

Secondary structure (DSSP, 8-state):
---------HHHHHHHHHHHHHHHHHHHHHHHHH-TTTS--B--SSTTSHHHHHHH-SS----TTEEEEEES---TTSGGGTTPEEEEEEEESSS--EEEEEE-B-

Radius of gyration: 14.98 Å; chains: 1; bounding box: 30×33×50 Å